Protein AF-A0A946KTP0-F1 (afdb_monomer_lite)

pLDDT: mean 93.7, std 6.58, range [70.0, 98.31]

Foldseek 3Di:
DDPDDDDFFDDPQLAPPRVVVQVVVCVVCVVVVDDDDDDRVRNVD

Secondary structure (DSSP, 8-state):
--S--------SSSSSHHHHHHHHHHHHHHHTT-------SSTT-

Structure (mmCIF, N/CA/C/O backbone):
data_AF-A0A946KTP0-F1
#
_entry.id   AF-A0A946KTP0-F1
#
loop_
_atom_site.group_PDB
_atom_site.id
_atom_site.type_symbol
_atom_site.label_atom_id
_atom_site.label_alt_id
_atom_site.label_comp_id
_atom_site.label_asym_id
_atom_site.label_entity_id
_atom_site.label_seq_id
_atom_site.pdbx_PDB_ins_code
_atom_site.Cartn_x
_atom_site.Cartn_y
_atom_site.Cartn_z
_atom_site.occupancy
_atom_site.B_iso_or_equiv
_atom_site.auth_seq_id
_atom_site.auth_comp_id
_atom_site.auth_asym_id
_atom_site.auth_atom_id
_atom_site.pdbx_PDB_model_num
ATOM 1 N N . GLY A 1 1 ? -1.450 6.504 21.992 1.00 70.94 1 GLY A N 1
ATOM 2 C CA . GLY A 1 1 ? -1.437 5.436 20.970 1.00 70.94 1 GLY A CA 1
ATOM 3 C C . GLY A 1 1 ? -1.451 6.062 19.590 1.00 70.94 1 GLY A C 1
ATOM 4 O O . GLY A 1 1 ? -1.932 7.181 19.471 1.00 70.94 1 GLY A O 1
ATOM 5 N N . ARG A 1 2 ? -0.905 5.392 18.569 1.00 78.44 2 ARG A N 1
ATOM 6 C CA . ARG A 1 2 ? -1.073 5.813 17.168 1.00 78.44 2 ARG A CA 1
ATOM 7 C C . ARG A 1 2 ? -2.379 5.234 16.641 1.00 78.44 2 ARG A C 1
ATOM 9 O O . ARG A 1 2 ? -2.565 4.026 16.698 1.00 78.44 2 ARG A O 1
ATOM 16 N N . SER A 1 3 ? -3.246 6.096 16.128 1.00 88.00 3 SER A N 1
ATOM 17 C CA . SER A 1 3 ? -4.553 5.703 15.590 1.00 88.00 3 SER A CA 1
ATOM 18 C C . SER A 1 3 ? -4.474 5.136 14.170 1.00 88.00 3 SER A C 1
ATOM 20 O O . SER A 1 3 ? -5.463 4.621 13.668 1.00 88.00 3 SER A O 1
ATOM 22 N N . PHE A 1 4 ? -3.307 5.234 13.521 1.00 89.44 4 PHE A N 1
ATOM 23 C CA . PHE A 1 4 ? -3.110 4.846 12.128 1.00 89.44 4 PHE A CA 1
ATOM 24 C C . PHE A 1 4 ? -1.768 4.141 11.938 1.00 89.44 4 PHE A C 1
ATOM 26 O O . PHE A 1 4 ? -0.749 4.54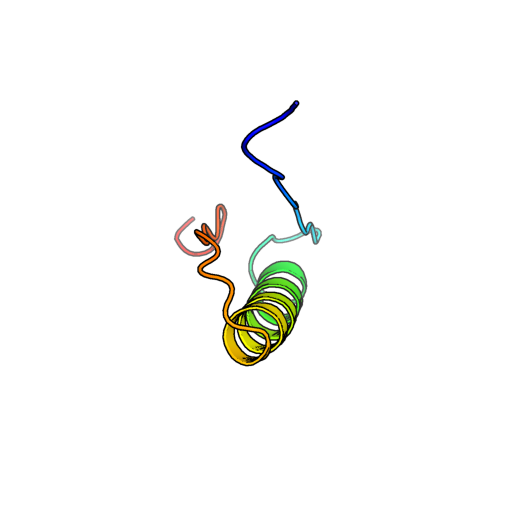0 12.515 1.00 89.44 4 PHE A O 1
ATOM 33 N N . LEU A 1 5 ? -1.778 3.120 11.086 1.00 93.19 5 LEU A N 1
ATOM 34 C CA . LEU A 1 5 ? -0.603 2.421 10.585 1.00 93.19 5 LEU A CA 1
ATOM 35 C C . LEU A 1 5 ? -0.557 2.604 9.066 1.00 93.19 5 LEU A C 1
ATOM 37 O O . LEU A 1 5 ? -1.516 2.274 8.376 1.00 93.19 5 LEU A O 1
ATOM 41 N N . SER A 1 6 ? 0.554 3.124 8.548 1.00 94.75 6 SER A N 1
ATOM 42 C CA 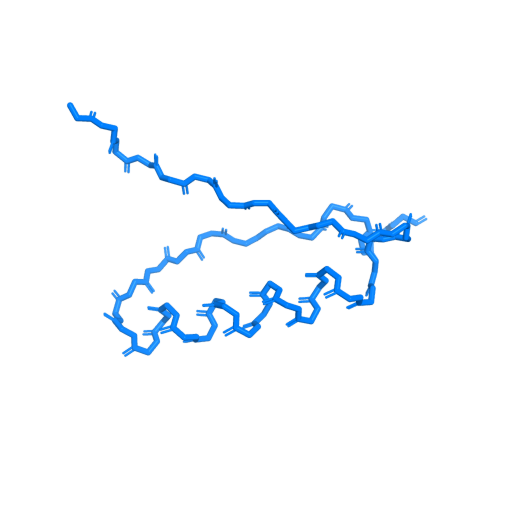. SER A 1 6 ? 0.781 3.252 7.107 1.00 94.75 6 SER A CA 1
ATOM 43 C C . SER A 1 6 ? 1.785 2.201 6.650 1.00 94.75 6 SER A C 1
ATOM 45 O O . SER A 1 6 ? 2.883 2.116 7.199 1.00 94.75 6 SER A O 1
ATOM 47 N N . LEU A 1 7 ? 1.411 1.422 5.636 1.00 94.94 7 LEU A N 1
ATOM 48 C CA . LEU A 1 7 ? 2.254 0.414 4.994 1.00 94.94 7 LEU A CA 1
ATOM 49 C C . LEU A 1 7 ? 2.543 0.855 3.557 1.00 94.94 7 LEU A C 1
ATOM 51 O O . LEU A 1 7 ? 1.640 1.315 2.863 1.00 94.94 7 LEU A O 1
ATOM 55 N N . ALA A 1 8 ? 3.794 0.730 3.114 1.00 96.25 8 ALA A N 1
ATOM 56 C CA . ALA A 1 8 ? 4.211 1.123 1.771 1.00 96.25 8 ALA A CA 1
ATOM 57 C C . ALA A 1 8 ? 4.929 -0.031 1.067 1.00 96.25 8 ALA A C 1
ATOM 59 O O . ALA A 1 8 ? 5.868 -0.611 1.611 1.00 96.25 8 ALA A O 1
ATOM 60 N N . PHE A 1 9 ? 4.513 -0.319 -0.166 1.00 96.19 9 PHE A N 1
ATOM 61 C CA . PHE A 1 9 ? 5.102 -1.351 -1.016 1.00 96.19 9 PHE A CA 1
ATOM 62 C C . PHE A 1 9 ? 5.716 -0.705 -2.258 1.00 96.19 9 PHE A C 1
ATOM 64 O O . PHE A 1 9 ? 5.054 0.051 -2.965 1.00 96.19 9 PHE A O 1
ATOM 71 N N . GLY A 1 10 ? 6.988 -1.003 -2.530 1.00 95.50 10 GLY A N 1
ATOM 72 C CA . GLY A 1 10 ? 7.743 -0.405 -3.630 1.00 95.50 10 GLY A CA 1
ATOM 73 C C . GLY A 1 10 ? 8.301 -1.446 -4.594 1.00 95.50 10 GLY A C 1
ATOM 74 O O . GLY A 1 10 ? 8.810 -2.488 -4.188 1.00 95.50 10 GLY A O 1
ATOM 75 N N . CYS A 1 11 ? 8.242 -1.145 -5.888 1.00 95.50 11 CYS A N 1
ATOM 76 C CA . CYS A 1 11 ? 9.039 -1.807 -6.917 1.00 95.50 11 CYS A CA 1
ATOM 77 C C . CYS A 1 11 ? 9.604 -0.741 -7.862 1.00 95.50 11 CYS A C 1
ATOM 79 O O . CYS A 1 11 ? 9.128 0.387 -7.840 1.00 95.50 11 CYS A O 1
ATOM 81 N N . THR A 1 12 ? 10.593 -1.076 -8.694 1.00 95.00 12 THR A N 1
ATOM 82 C CA . THR A 1 12 ? 11.285 -0.090 -9.548 1.00 95.00 12 THR A CA 1
ATOM 83 C C . THR A 1 12 ? 10.330 0.761 -10.386 1.00 95.00 12 THR A C 1
ATOM 85 O O . THR A 1 12 ? 10.537 1.960 -10.506 1.00 95.00 12 THR A O 1
ATOM 88 N N . GLY A 1 13 ? 9.288 0.140 -10.951 1.00 91.50 13 GLY A N 1
ATOM 89 C CA . GLY A 1 13 ? 8.303 0.842 -11.770 1.00 91.50 13 GLY A CA 1
ATOM 90 C C . GLY A 1 13 ? 7.095 1.361 -10.997 1.00 91.50 13 GLY A C 1
ATOM 91 O O . GLY A 1 13 ? 6.490 2.309 -11.448 1.00 91.50 13 GLY A O 1
ATOM 92 N N . GLY A 1 14 ? 6.697 0.752 -9.880 1.00 93.00 14 GLY A N 1
ATOM 93 C CA . GLY A 1 14 ? 5.483 1.133 -9.138 1.00 93.00 14 GLY A CA 1
ATOM 94 C C . GLY A 1 14 ? 4.150 0.563 -9.661 1.00 93.00 14 GLY A C 1
ATOM 95 O O . GLY A 1 14 ? 3.130 0.772 -9.015 1.00 93.00 14 GLY A O 1
ATOM 96 N N . HIS A 1 15 ? 4.144 -0.209 -10.758 1.00 94.19 15 HIS A N 1
ATOM 97 C CA . HIS A 1 15 ? 2.905 -0.619 -11.456 1.00 94.19 15 HIS A CA 1
ATOM 98 C C . HIS A 1 15 ? 2.581 -2.120 -11.409 1.00 94.19 15 HIS A C 1
ATOM 100 O O . HIS A 1 15 ? 1.447 -2.510 -11.654 1.00 94.19 15 HIS A O 1
ATOM 106 N N . HIS A 1 16 ? 3.565 -2.979 -11.124 1.00 95.56 16 HIS A N 1
ATOM 107 C CA . HIS A 1 16 ? 3.391 -4.435 -11.240 1.00 95.56 16 HIS A CA 1
ATOM 108 C C . HIS A 1 16 ? 3.455 -5.121 -9.873 1.00 95.56 16 HIS A C 1
ATOM 110 O O . HIS A 1 16 ? 2.439 -5.487 -9.291 1.00 95.56 16 HIS A O 1
ATOM 116 N N . ARG A 1 17 ? 4.669 -5.268 -9.325 1.00 97.06 17 ARG A N 1
ATOM 117 C CA . ARG A 1 17 ? 4.897 -6.041 -8.093 1.00 97.06 17 ARG A CA 1
ATOM 118 C C . ARG A 1 17 ? 4.336 -5.349 -6.854 1.00 97.06 17 ARG A C 1
ATOM 120 O O . ARG A 1 17 ? 3.709 -6.002 -6.031 1.00 97.06 17 ARG A O 1
ATOM 127 N N . SER A 1 18 ? 4.545 -4.039 -6.727 1.00 96.94 18 SER A N 1
ATOM 128 C CA . SER A 1 18 ? 4.019 -3.261 -5.597 1.00 96.94 18 SER A CA 1
ATOM 129 C C . SER A 1 18 ? 2.492 -3.280 -5.554 1.00 96.94 18 SER A C 1
ATOM 131 O O . SER A 1 18 ? 1.927 -3.472 -4.481 1.00 96.94 18 SER A O 1
ATOM 133 N N . VAL A 1 19 ? 1.842 -3.150 -6.715 1.00 96.62 19 VAL A N 1
ATOM 134 C CA . VAL A 1 19 ? 0.377 -3.184 -6.848 1.00 96.62 19 VAL A CA 1
ATOM 135 C C . VAL A 1 19 ? -0.155 -4.558 -6.446 1.00 96.62 19 VAL A C 1
ATOM 137 O O . VAL A 1 19 ? -0.987 -4.648 -5.550 1.00 96.62 19 VAL A O 1
ATOM 140 N N . ALA A 1 20 ? 0.396 -5.637 -7.017 1.00 97.38 20 ALA A N 1
ATOM 141 C CA . ALA A 1 20 ? -0.047 -7.001 -6.721 1.00 97.38 20 ALA A CA 1
ATOM 142 C C . ALA A 1 20 ? 0.081 -7.368 -5.231 1.00 97.38 20 ALA A C 1
ATOM 144 O O . ALA A 1 20 ? -0.834 -7.950 -4.646 1.00 97.38 20 ALA A O 1
ATOM 145 N N . ILE A 1 21 ? 1.201 -7.001 -4.598 1.00 97.75 21 ILE A N 1
ATOM 146 C CA . ILE A 1 21 ? 1.413 -7.247 -3.164 1.00 97.75 21 ILE A CA 1
ATOM 147 C C . ILE A 1 21 ? 0.416 -6.439 -2.329 1.00 97.75 21 ILE A C 1
ATOM 149 O O . ILE A 1 21 ? -0.176 -6.988 -1.402 1.00 97.75 21 ILE A O 1
ATOM 153 N N . THR A 1 22 ? 0.199 -5.166 -2.672 1.00 97.81 22 THR A N 1
ATOM 154 C CA . THR A 1 22 ? -0.755 -4.296 -1.968 1.00 97.81 22 THR A CA 1
ATOM 155 C C . THR A 1 22 ? -2.158 -4.894 -1.988 1.00 97.81 22 THR A C 1
ATOM 157 O O . THR A 1 22 ? -2.752 -5.056 -0.927 1.00 97.81 22 THR A O 1
ATOM 160 N N . GLU A 1 23 ? -2.658 -5.303 -3.156 1.00 97.38 23 GLU A N 1
ATOM 161 C CA . GLU A 1 23 ? -3.996 -5.899 -3.282 1.00 97.38 23 GLU A CA 1
ATOM 162 C C . GLU A 1 23 ? -4.122 -7.216 -2.502 1.00 97.38 23 GLU A C 1
ATOM 164 O O . GLU A 1 23 ? -5.134 -7.457 -1.847 1.00 97.38 23 GLU A O 1
ATOM 169 N N . THR A 1 24 ? -3.067 -8.038 -2.493 1.00 98.06 24 THR A N 1
ATOM 170 C CA . THR A 1 24 ? -3.043 -9.295 -1.725 1.00 98.06 24 THR A CA 1
ATOM 171 C C . THR A 1 24 ? -3.148 -9.034 -0.220 1.00 98.06 24 THR A C 1
ATOM 173 O O . THR A 1 24 ? -3.943 -9.664 0.477 1.00 98.06 24 THR A O 1
ATOM 176 N N . VAL A 1 25 ? -2.365 -8.080 0.292 1.00 97.81 25 VAL A N 1
ATOM 177 C CA . VAL A 1 25 ? -2.379 -7.706 1.715 1.00 97.81 25 VAL A CA 1
ATOM 178 C C . VAL A 1 25 ? -3.714 -7.075 2.098 1.00 97.81 25 VAL A C 1
ATOM 180 O O . VAL A 1 25 ? -4.257 -7.377 3.156 1.00 97.81 25 VAL A O 1
ATOM 183 N N . VAL A 1 26 ? -4.266 -6.225 1.236 1.00 97.94 26 VAL A N 1
ATOM 184 C CA . VAL A 1 26 ? -5.570 -5.588 1.443 1.00 97.94 26 VAL A CA 1
ATOM 185 C C . VAL A 1 26 ? -6.686 -6.622 1.511 1.00 97.94 26 VAL A C 1
ATOM 187 O O . VAL A 1 26 ? -7.520 -6.528 2.407 1.00 97.94 26 VAL A O 1
ATOM 190 N N . GLY A 1 27 ? -6.686 -7.618 0.619 1.00 98.12 27 GLY A N 1
ATOM 191 C CA . GLY A 1 27 ? -7.630 -8.736 0.676 1.00 98.12 27 GLY A CA 1
ATOM 192 C C . GLY A 1 27 ? -7.565 -9.452 2.023 1.00 98.12 27 GLY A C 1
ATOM 193 O O . GLY A 1 27 ? -8.571 -9.558 2.716 1.00 98.12 27 GLY A O 1
ATOM 194 N N . HIS A 1 28 ? -6.357 -9.808 2.462 1.00 98.12 28 HIS A N 1
ATOM 195 C CA . HIS A 1 28 ? -6.157 -10.470 3.751 1.00 98.12 28 HIS A CA 1
ATOM 196 C C . HIS A 1 28 ? -6.626 -9.632 4.953 1.00 98.12 28 HIS A C 1
ATOM 198 O O . HIS A 1 28 ? -7.211 -10.162 5.894 1.00 98.12 28 HIS A O 1
ATOM 204 N N . LEU A 1 29 ? -6.380 -8.320 4.935 1.00 97.44 29 LEU A N 1
ATOM 205 C CA . LEU A 1 29 ? -6.825 -7.416 5.998 1.00 97.44 29 LEU A CA 1
ATOM 206 C C . LEU A 1 29 ? -8.350 -7.269 6.020 1.00 97.44 29 LEU A C 1
ATOM 208 O O . LEU A 1 29 ? -8.945 -7.255 7.097 1.00 97.44 29 LEU A O 1
ATOM 212 N N . ARG A 1 30 ? -8.986 -7.209 4.847 1.00 97.56 30 ARG A N 1
ATOM 213 C CA . ARG A 1 30 ? -10.449 -7.178 4.728 1.00 97.56 30 ARG A CA 1
ATOM 214 C C . ARG A 1 30 ? -11.088 -8.463 5.238 1.00 97.56 30 ARG A C 1
ATOM 216 O O . ARG A 1 30 ? -12.068 -8.386 5.972 1.00 97.56 30 ARG A O 1
ATOM 223 N N . ASP A 1 31 ? -10.489 -9.616 4.948 1.00 98.31 31 ASP A N 1
ATOM 224 C CA . ASP A 1 31 ? -10.944 -10.913 5.469 1.00 98.31 31 ASP A CA 1
ATOM 225 C C . ASP A 1 31 ? -10.867 -10.988 7.005 1.00 98.31 31 ASP A C 1
ATOM 227 O O . ASP A 1 31 ? -11.638 -11.702 7.643 1.00 98.31 31 ASP A O 1
ATOM 231 N N . GLN A 1 32 ? -9.967 -10.216 7.618 1.00 97.62 32 GLN A N 1
ATOM 232 C CA . GLN A 1 32 ? -9.851 -10.074 9.073 1.00 97.62 32 GLN A CA 1
ATOM 233 C C . GLN A 1 32 ? -10.758 -8.980 9.666 1.00 97.62 32 GLN A C 1
ATOM 235 O O . GLN A 1 32 ? -10.722 -8.746 10.873 1.00 97.62 32 GLN A O 1
ATOM 240 N N . GLY A 1 33 ? -11.579 -8.315 8.848 1.00 97.75 33 GLY A N 1
ATOM 241 C CA . GLY A 1 33 ? -12.509 -7.272 9.285 1.00 97.75 33 GLY A CA 1
ATOM 242 C C . GLY A 1 33 ? -11.900 -5.872 9.395 1.00 97.75 33 GLY A C 1
ATOM 243 O O . GLY A 1 33 ? -12.525 -4.983 9.973 1.00 97.75 33 GLY A O 1
ATOM 244 N N . PHE A 1 34 ? -10.700 -5.650 8.855 1.00 96.62 34 PHE A N 1
ATOM 245 C CA . PHE A 1 34 ? -10.119 -4.312 8.750 1.00 96.62 34 PHE A CA 1
ATOM 246 C C . PHE A 1 34 ? -10.564 -3.610 7.463 1.00 96.62 34 PHE A C 1
ATOM 248 O O . PHE A 1 34 ? -10.775 -4.246 6.433 1.00 96.62 34 PHE A O 1
ATOM 255 N N . ASP A 1 35 ? -10.614 -2.277 7.500 1.00 95.12 35 ASP A N 1
ATOM 256 C CA . ASP A 1 35 ? -10.904 -1.442 6.329 1.00 95.12 35 ASP A CA 1
ATOM 257 C C . ASP A 1 35 ? -9.705 -0.537 5.981 1.00 95.12 35 ASP A C 1
ATOM 259 O O . ASP A 1 35 ? -9.629 0.615 6.421 1.00 95.12 35 ASP A O 1
ATOM 263 N N . PRO A 1 36 ? -8.688 -1.065 5.274 1.00 96.44 36 PRO A N 1
ATOM 264 C CA . PRO A 1 36 ? -7.519 -0.285 4.892 1.00 96.44 36 PRO A CA 1
ATOM 265 C C . PRO A 1 36 ? -7.817 0.653 3.713 1.00 96.44 36 PRO A C 1
ATOM 267 O O . PRO A 1 36 ? -8.359 0.245 2.684 1.00 96.44 36 PRO A O 1
ATOM 270 N N . LEU A 1 37 ? -7.349 1.899 3.821 1.00 96.56 37 LEU A N 1
ATOM 271 C CA . LEU A 1 37 ? -7.296 2.837 2.701 1.00 96.56 37 LEU A CA 1
ATOM 272 C C . LEU A 1 37 ? -6.100 2.513 1.792 1.00 96.56 37 LEU A C 1
ATOM 274 O O . LEU A 1 37 ? -4.971 2.388 2.270 1.00 96.56 37 LEU A O 1
ATOM 278 N N . VAL A 1 38 ? -6.339 2.427 0.481 1.00 96.44 38 VAL A N 1
ATOM 279 C CA . VAL A 1 38 ? -5.342 2.001 -0.515 1.00 96.44 38 VAL A CA 1
ATOM 280 C C . VAL A 1 38 ? -5.106 3.090 -1.554 1.00 96.44 38 VAL A C 1
ATOM 282 O O . VAL A 1 38 ? -6.058 3.624 -2.120 1.00 96.44 38 VAL A O 1
ATOM 285 N N . THR A 1 39 ? -3.833 3.362 -1.855 1.00 95.94 39 THR A N 1
ATOM 286 C CA . THR A 1 39 ? -3.420 4.293 -2.914 1.00 95.94 39 THR A CA 1
ATOM 287 C C . THR A 1 39 ? -2.271 3.699 -3.724 1.00 95.94 39 THR A C 1
ATOM 289 O O . THR A 1 39 ? -1.207 3.412 -3.175 1.00 95.94 39 THR A O 1
ATOM 292 N N . HIS A 1 40 ? -2.445 3.598 -5.044 1.00 95.50 40 HIS A N 1
ATOM 293 C CA . HIS A 1 40 ? -1.390 3.208 -5.986 1.00 95.50 40 HIS A CA 1
ATOM 294 C C . HIS A 1 40 ? -0.791 4.461 -6.624 1.00 95.50 40 HIS A C 1
ATOM 296 O O . HIS A 1 40 ? -1.407 5.064 -7.498 1.00 95.50 40 HIS A O 1
ATOM 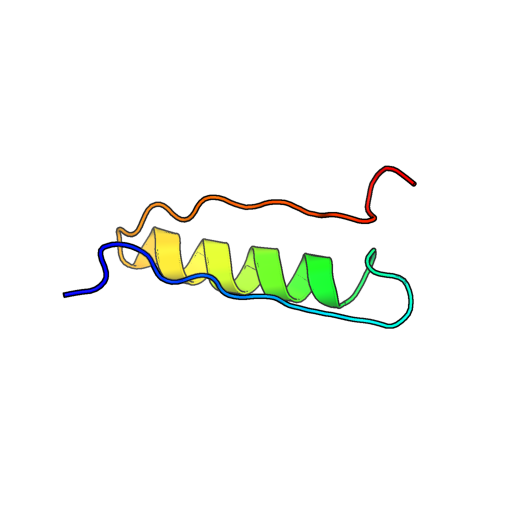302 N N . ARG A 1 41 ? 0.391 4.888 -6.159 1.00 92.25 41 ARG A N 1
ATOM 303 C CA . ARG A 1 41 ? 0.997 6.170 -6.569 1.00 92.25 41 ARG A CA 1
ATOM 304 C C . ARG A 1 41 ? 1.254 6.252 -8.072 1.00 92.25 41 ARG A C 1
ATOM 306 O O . ARG A 1 41 ? 0.962 7.279 -8.674 1.00 92.25 41 ARG A O 1
ATOM 313 N N . ASP A 1 42 ? 1.847 5.208 -8.638 1.00 92.38 42 ASP A N 1
ATOM 314 C CA . ASP A 1 42 ? 2.419 5.286 -9.980 1.00 92.38 42 ASP A CA 1
ATOM 315 C C . ASP A 1 42 ? 1.464 4.790 -11.073 1.00 92.38 42 ASP A C 1
ATOM 317 O O . ASP A 1 42 ? 1.691 5.116 -12.219 1.00 92.38 42 ASP A O 1
ATOM 321 N N . ILE A 1 43 ? 0.348 4.118 -10.751 1.00 87.75 43 ILE A N 1
ATOM 322 C CA . ILE A 1 43 ? -0.522 3.428 -11.734 1.00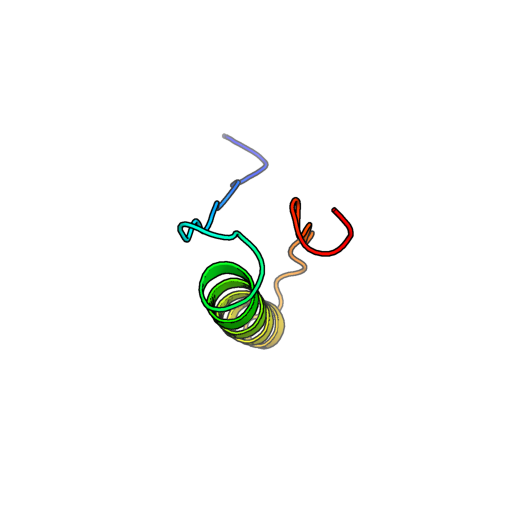 87.75 43 ILE A CA 1
ATOM 323 C C . ILE A 1 43 ? -1.092 4.312 -12.866 1.00 87.75 43 ILE A C 1
ATOM 325 O O . ILE A 1 43 ? -1.483 3.786 -13.903 1.00 87.75 43 ILE A O 1
ATOM 329 N N 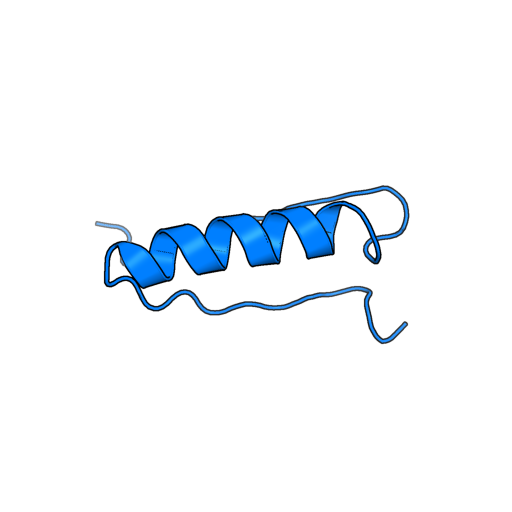. ASN A 1 44 ? -1.155 5.633 -12.667 1.00 79.44 44 ASN A N 1
ATOM 330 C CA . ASN A 1 44 ? -1.697 6.609 -13.624 1.00 79.44 44 ASN A CA 1
ATOM 331 C C . ASN A 1 44 ? -0.627 7.554 -14.201 1.00 79.44 44 ASN A C 1
ATOM 333 O O . ASN A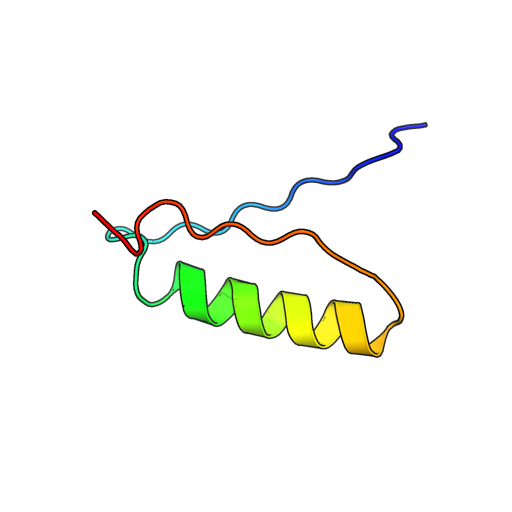 1 44 ? -0.973 8.621 -14.712 1.00 79.44 44 ASN A O 1
ATOM 337 N N . ARG A 1 45 ? 0.657 7.232 -14.041 1.00 70.00 45 ARG A N 1
ATOM 338 C CA . ARG A 1 45 ? 1.766 8.050 -14.534 1.00 70.00 45 ARG A CA 1
ATOM 339 C C . ARG A 1 45 ? 2.297 7.518 -15.859 1.00 70.00 45 ARG A C 1
ATOM 341 O O . ARG A 1 45 ? 2.704 8.372 -16.675 1.00 70.00 45 ARG A O 1
#

Radius of gyration: 11.63 Å; chains: 1; bounding box: 24×19×36 Å

Sequence (45 aa):
GRSFLSLAFGCTGGHHRSVAITETVVGHLRDQGFDPLVTHRDINR